Protein AF-A0A3E0NAL6-F1 (afdb_monomer_lite)

Foldseek 3Di:
DEDEAEAEAPCCVVVVDPPVVRVVVQVVCVVVVYHHDYYHYYYNDPPRD

Secondary structure (DSSP, 8-state):
--EEEEEE-HHHHTTSS--HHHHHHHHHHHHTT--EEEEEEE-S-TT--

Sequence (49 aa):
MRAEVIAIGDELTSGERLDTNSRWLSQRLVENGIPVLYHSTVGDDSAAC

pLDDT: mean 92.82, std 11.29, range [46.09, 98.38]

Radius of gyration: 11.89 Å; chains: 1; bounding box: 24×18×33 Å

Structure (mmCIF, N/CA/C/O backbone):
data_AF-A0A3E0NAL6-F1
#
_entry.id   AF-A0A3E0NAL6-F1
#
loop_
_atom_site.group_PDB
_atom_site.id
_atom_site.type_symbol
_atom_site.label_atom_id
_atom_site.label_alt_id
_atom_site.label_comp_id
_atom_site.label_asym_id
_atom_site.label_entity_id
_atom_site.label_seq_id
_atom_site.pdbx_PDB_ins_code
_atom_site.Cartn_x
_atom_site.Cartn_y
_atom_site.Cartn_z
_atom_site.occupancy
_atom_site.B_iso_or_equiv
_atom_site.auth_seq_id
_atom_site.auth_comp_id
_atom_site.auth_asym_id
_atom_site.auth_atom_id
_atom_site.pdbx_PDB_model_num
ATOM 1 N N . MET A 1 1 ? -12.644 10.104 8.985 1.00 86.44 1 MET A N 1
ATOM 2 C CA . MET A 1 1 ? -11.691 10.303 7.867 1.00 86.44 1 MET A CA 1
ATOM 3 C C . MET A 1 1 ? -11.293 8.933 7.329 1.00 86.44 1 MET A C 1
ATOM 5 O O . MET A 1 1 ? -11.402 7.978 8.084 1.00 86.44 1 MET A O 1
ATOM 9 N N . ARG A 1 2 ? -10.917 8.806 6.053 1.00 95.06 2 ARG A N 1
ATOM 10 C CA . ARG A 1 2 ? -10.444 7.555 5.427 1.00 95.06 2 ARG A CA 1
ATOM 11 C C . ARG A 1 2 ? -9.194 7.870 4.611 1.00 95.06 2 ARG A C 1
ATOM 13 O O . ARG A 1 2 ? -9.088 8.998 4.135 1.00 95.06 2 ARG A O 1
ATOM 20 N N . ALA A 1 3 ? -8.297 6.902 4.467 1.00 98.00 3 ALA A N 1
ATOM 21 C CA . ALA A 1 3 ? -7.042 7.072 3.745 1.00 98.00 3 ALA A CA 1
ATOM 22 C C . ALA A 1 3 ? -6.805 5.957 2.716 1.00 98.00 3 ALA A C 1
ATOM 24 O O . ALA A 1 3 ? -7.350 4.856 2.818 1.00 98.00 3 ALA A O 1
ATOM 25 N N . GLU A 1 4 ? -5.951 6.268 1.752 1.00 97.94 4 GLU A N 1
ATOM 26 C CA . GLU A 1 4 ? -5.305 5.346 0.823 1.00 97.94 4 GLU A CA 1
ATOM 27 C C . GLU A 1 4 ? -3.805 5.632 0.889 1.00 97.94 4 GLU A C 1
ATOM 29 O O . GLU A 1 4 ? -3.402 6.783 1.082 1.00 97.94 4 GLU A O 1
ATOM 34 N N . VAL A 1 5 ? -2.988 4.589 0.776 1.00 97.88 5 VAL A N 1
ATOM 35 C CA . VAL A 1 5 ? -1.534 4.733 0.702 1.00 97.88 5 VAL A CA 1
ATOM 36 C C . VAL A 1 5 ? -1.086 4.382 -0.708 1.00 97.88 5 VAL A C 1
ATOM 38 O O . VAL A 1 5 ? -1.397 3.302 -1.205 1.00 97.88 5 VAL A O 1
ATOM 41 N N . ILE A 1 6 ? -0.348 5.303 -1.325 1.00 96.62 6 ILE A N 1
ATOM 42 C CA . ILE A 1 6 ? 0.251 5.126 -2.645 1.00 96.62 6 ILE A CA 1
ATOM 43 C C . ILE A 1 6 ? 1.759 4.990 -2.448 1.00 96.62 6 ILE A C 1
ATOM 45 O O . ILE A 1 6 ? 2.415 5.938 -2.011 1.00 96.62 6 ILE A O 1
ATOM 49 N N . ALA A 1 7 ? 2.291 3.807 -2.733 1.00 96.25 7 ALA A N 1
ATOM 50 C CA . ALA A 1 7 ? 3.721 3.550 -2.775 1.00 96.25 7 ALA A CA 1
ATOM 51 C C . ALA A 1 7 ? 4.238 3.755 -4.202 1.00 96.25 7 ALA A C 1
ATOM 53 O O . ALA A 1 7 ? 3.609 3.315 -5.162 1.00 96.25 7 ALA A O 1
ATOM 54 N N . ILE A 1 8 ? 5.375 4.430 -4.331 1.00 95.44 8 ILE A N 1
ATOM 55 C CA . ILE A 1 8 ? 6.020 4.730 -5.611 1.00 95.44 8 ILE A CA 1
ATOM 56 C C . ILE A 1 8 ? 7.369 4.011 -5.610 1.00 95.44 8 ILE A C 1
ATOM 58 O O . ILE A 1 8 ? 8.092 4.101 -4.613 1.00 95.44 8 ILE A O 1
ATOM 62 N N . GLY A 1 9 ? 7.660 3.272 -6.675 1.00 94.88 9 GLY A N 1
ATOM 63 C CA . GLY A 1 9 ? 8.948 2.617 -6.881 1.00 94.88 9 GLY A CA 1
ATOM 64 C C . GLY A 1 9 ? 8.859 1.462 -7.872 1.00 94.88 9 GLY A C 1
ATOM 65 O O . GLY A 1 9 ? 8.027 0.554 -7.723 1.00 94.88 9 GLY A O 1
ATOM 66 N N . ASP A 1 10 ? 9.741 1.453 -8.867 1.00 94.38 10 ASP A N 1
ATOM 67 C CA . ASP A 1 10 ? 9.817 0.365 -9.849 1.00 94.38 10 ASP A CA 1
ATOM 68 C C . ASP A 1 10 ? 10.179 -0.979 -9.195 1.00 94.38 10 ASP A C 1
ATOM 70 O O . ASP A 1 10 ? 9.676 -2.027 -9.596 1.00 94.38 10 ASP A O 1
ATOM 74 N N . GLU A 1 11 ? 10.978 -0.974 -8.125 1.00 95.62 11 GLU A N 1
ATOM 75 C CA . GLU A 1 11 ? 11.322 -2.176 -7.360 1.00 95.62 11 GLU A CA 1
ATOM 76 C C . GLU A 1 11 ? 10.129 -2.785 -6.611 1.00 95.62 11 GLU A C 1
ATOM 78 O O . GLU A 1 11 ? 10.124 -3.981 -6.302 1.00 95.62 11 GLU A O 1
ATOM 83 N N . LEU A 1 12 ? 9.123 -1.965 -6.297 1.00 95.44 12 LEU A N 1
ATOM 84 C CA . LEU A 1 12 ? 7.909 -2.409 -5.619 1.00 95.44 12 LEU A CA 1
ATOM 85 C C . LEU A 1 12 ? 6.927 -3.000 -6.630 1.00 95.44 12 LEU A C 1
ATOM 87 O O . LEU A 1 12 ? 6.304 -4.024 -6.352 1.00 95.44 12 LEU A O 1
ATOM 91 N N . THR A 1 13 ? 6.820 -2.396 -7.819 1.00 93.94 13 THR A N 1
ATOM 92 C CA . THR A 1 13 ? 5.982 -2.933 -8.905 1.00 93.94 13 THR A CA 1
ATOM 93 C C . THR A 1 13 ? 6.580 -4.184 -9.548 1.00 93.94 13 THR A C 1
ATOM 95 O O . THR A 1 13 ? 5.837 -5.098 -9.903 1.00 93.94 13 THR A O 1
ATOM 98 N N . SER A 1 14 ? 7.910 -4.275 -9.644 1.00 94.50 14 SER A N 1
ATOM 99 C CA . SER A 1 14 ? 8.612 -5.466 -10.139 1.00 94.50 14 SER A CA 1
ATOM 100 C C . SER A 1 14 ? 8.635 -6.619 -9.129 1.00 94.50 14 SER A C 1
ATOM 102 O O . SER A 1 14 ? 8.906 -7.763 -9.500 1.00 94.50 14 SER A O 1
ATOM 104 N N . GLY A 1 15 ? 8.345 -6.336 -7.855 1.00 93.19 15 GLY A N 1
ATOM 105 C CA . GLY A 1 15 ? 8.391 -7.308 -6.765 1.00 93.19 15 GLY A CA 1
ATOM 106 C C . GLY A 1 15 ? 9.806 -7.657 -6.295 1.00 93.19 15 GLY A C 1
ATOM 107 O O . GLY A 1 15 ? 9.965 -8.589 -5.506 1.00 93.19 15 GLY A O 1
ATOM 108 N N . GLU A 1 16 ? 10.833 -6.923 -6.735 1.00 96.75 16 GLU A N 1
ATOM 109 C CA . GLU A 1 16 ? 12.201 -7.057 -6.217 1.00 96.75 16 GLU A CA 1
ATOM 110 C C . GLU A 1 16 ? 12.259 -6.733 -4.716 1.00 96.75 16 GLU A C 1
ATOM 112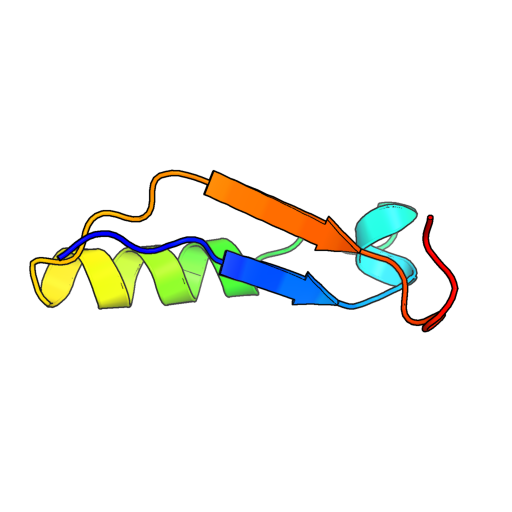 O O . GLU A 1 16 ? 13.025 -7.339 -3.958 1.00 96.75 16 GLU A O 1
ATOM 117 N N . ARG A 1 17 ? 11.406 -5.805 -4.264 1.00 96.50 17 ARG A N 1
ATOM 118 C CA . ARG A 1 17 ? 11.262 -5.431 -2.858 1.00 96.50 17 ARG A CA 1
ATOM 119 C C . ARG A 1 17 ? 9.813 -5.466 -2.403 1.00 96.50 17 ARG A C 1
ATOM 121 O O . ARG A 1 17 ? 8.894 -5.067 -3.107 1.00 96.50 17 ARG A O 1
ATOM 128 N N . LEU A 1 18 ? 9.627 -5.910 -1.163 1.00 96.25 18 LEU A N 1
ATOM 129 C CA . LEU A 1 18 ? 8.324 -5.894 -0.515 1.00 96.25 18 LEU A CA 1
ATOM 130 C C . LEU A 1 18 ? 8.022 -4.495 0.031 1.00 96.25 18 LEU A C 1
ATOM 132 O O . LEU A 1 18 ? 8.839 -3.918 0.751 1.00 96.25 18 LEU A O 1
ATOM 136 N N . ASP A 1 19 ? 6.813 -4.000 -0.221 1.00 96.44 19 ASP A N 1
ATOM 137 C CA . ASP A 1 19 ? 6.335 -2.748 0.358 1.00 96.44 19 ASP A CA 1
ATOM 138 C C . ASP A 1 19 ? 6.017 -2.901 1.858 1.00 96.44 19 ASP A C 1
ATOM 140 O O . ASP A 1 19 ? 4.895 -3.189 2.288 1.00 96.44 19 ASP A O 1
ATOM 144 N N . THR A 1 20 ? 7.033 -2.696 2.694 1.00 97.69 20 THR A N 1
ATOM 145 C CA . THR A 1 20 ? 6.871 -2.636 4.152 1.00 97.69 20 THR A CA 1
ATOM 146 C C . THR A 1 20 ? 6.457 -1.253 4.656 1.00 97.69 20 THR A C 1
ATOM 148 O O . THR A 1 20 ? 6.013 -1.128 5.802 1.00 97.69 20 THR A O 1
ATOM 151 N N . ASN A 1 21 ? 6.579 -0.221 3.819 1.00 97.38 21 ASN A N 1
ATOM 152 C CA . ASN A 1 21 ? 6.280 1.161 4.186 1.00 97.38 21 ASN A CA 1
ATOM 153 C C . ASN A 1 21 ? 4.772 1.362 4.316 1.00 97.38 21 ASN A C 1
ATOM 155 O O . ASN A 1 21 ? 4.309 1.870 5.340 1.00 97.38 21 ASN A O 1
ATOM 159 N N . SER A 1 22 ? 3.999 0.866 3.345 1.00 97.75 22 SER A N 1
ATOM 160 C CA . SER A 1 22 ? 2.535 0.885 3.385 1.00 97.75 22 SER A CA 1
ATOM 161 C C . SER A 1 22 ? 1.981 0.209 4.631 1.00 97.75 22 SER A C 1
ATOM 163 O O . SER A 1 22 ? 1.076 0.738 5.287 1.00 97.75 22 SER A O 1
ATOM 165 N N . ARG A 1 23 ? 2.573 -0.925 5.028 1.00 97.62 23 ARG A N 1
ATOM 166 C CA . ARG A 1 23 ? 2.217 -1.615 6.272 1.00 97.62 23 ARG A CA 1
ATOM 167 C C . ARG A 1 23 ? 2.461 -0.730 7.494 1.00 97.62 23 ARG A C 1
ATOM 169 O O . ARG A 1 23 ? 1.554 -0.573 8.312 1.00 97.62 23 ARG A O 1
ATOM 176 N N . TRP A 1 24 ? 3.667 -0.179 7.637 1.00 98.19 24 TRP A N 1
ATOM 177 C CA . TRP A 1 24 ? 4.026 0.652 8.790 1.00 98.19 24 TRP A CA 1
ATOM 178 C C . TRP A 1 24 ? 3.140 1.901 8.885 1.00 98.19 24 TRP A C 1
ATOM 180 O O . TRP A 1 24 ? 2.606 2.201 9.955 1.00 98.19 24 TRP A O 1
ATOM 190 N N . LEU A 1 25 ? 2.913 2.584 7.760 1.00 98.19 25 LEU A N 1
ATOM 191 C CA . LEU A 1 25 ? 2.094 3.792 7.709 1.00 98.19 25 LEU A CA 1
ATOM 192 C C . LEU A 1 25 ? 0.628 3.502 8.049 1.00 98.19 25 LEU A C 1
ATOM 194 O O . LEU A 1 25 ? 0.003 4.255 8.792 1.00 98.19 25 LEU A O 1
ATOM 198 N 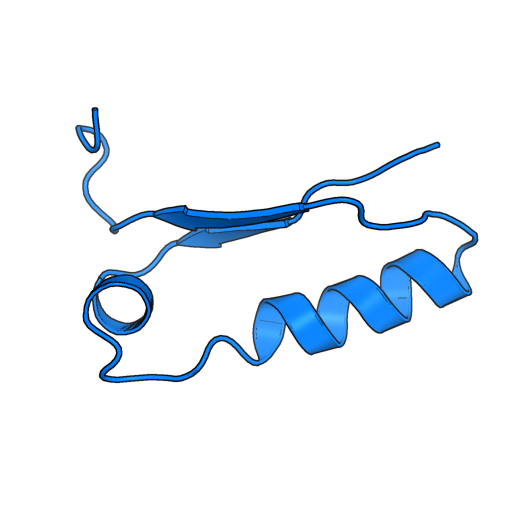N . SER A 1 26 ? 0.089 2.378 7.577 1.00 97.94 26 SER A N 1
ATOM 199 C CA . SER A 1 26 ? -1.300 1.997 7.859 1.00 97.94 26 SER A CA 1
ATOM 200 C C . SER A 1 26 ? -1.544 1.716 9.332 1.00 97.94 26 SER A C 1
ATOM 202 O O . SER A 1 26 ? -2.581 2.106 9.863 1.00 97.94 26 SER A O 1
ATOM 204 N N . GLN A 1 27 ? -0.579 1.095 10.015 1.00 98.12 27 GLN A N 1
ATOM 205 C CA . GLN A 1 27 ? -0.656 0.902 11.464 1.00 98.12 27 GLN A CA 1
ATOM 206 C C . GLN A 1 27 ? -0.722 2.247 12.194 1.00 98.12 27 GLN A C 1
ATOM 208 O O . GLN A 1 27 ? -1.604 2.447 13.026 1.00 98.12 27 GLN A O 1
ATOM 213 N N . ARG A 1 28 ? 0.146 3.197 11.823 1.00 98.38 28 ARG A N 1
ATOM 214 C CA . ARG A 1 28 ? 0.145 4.549 12.402 1.00 98.38 28 ARG A CA 1
ATOM 215 C C . ARG A 1 28 ? -1.164 5.293 12.127 1.00 98.38 28 ARG A C 1
ATOM 217 O O . ARG A 1 28 ? -1.693 5.945 13.021 1.00 98.38 28 ARG A O 1
ATOM 224 N N . LEU A 1 29 ? -1.716 5.197 10.918 1.00 97.94 29 LEU A N 1
ATOM 225 C CA . LEU A 1 29 ? -2.984 5.850 10.572 1.00 97.94 29 LEU A CA 1
ATOM 226 C C . LEU A 1 29 ? -4.162 5.267 11.363 1.00 97.94 29 LEU A C 1
ATOM 228 O O . LEU A 1 29 ? -4.977 6.025 11.892 1.00 97.94 29 LEU A O 1
ATOM 232 N N . VAL A 1 30 ? -4.210 3.944 11.530 1.00 97.62 30 VAL A N 1
ATOM 233 C CA . VAL A 1 30 ? -5.234 3.274 12.346 1.00 97.62 30 VAL A CA 1
ATOM 234 C C . VAL A 1 30 ? -5.132 3.675 13.818 1.00 97.62 30 VAL A C 1
ATOM 236 O O . VAL A 1 30 ? -6.161 3.946 14.434 1.00 97.62 30 VAL A O 1
ATOM 239 N N . GLU A 1 31 ? -3.921 3.795 14.370 1.00 97.94 31 GLU A N 1
ATOM 240 C CA . GLU A 1 31 ? -3.701 4.314 15.732 1.00 97.94 31 GLU A CA 1
ATOM 241 C C . GLU A 1 31 ? -4.238 5.745 15.913 1.00 97.94 31 GLU A C 1
ATOM 243 O O . GLU A 1 31 ? -4.651 6.116 17.008 1.00 97.94 31 GLU A O 1
ATOM 248 N N . ASN A 1 32 ? -4.303 6.527 14.832 1.00 97.31 32 ASN A N 1
ATOM 249 C CA . ASN A 1 32 ? -4.888 7.870 14.807 1.00 97.31 32 ASN A CA 1
ATOM 250 C C . ASN A 1 32 ? -6.385 7.878 14.427 1.00 97.31 32 ASN A C 1
ATOM 252 O O . ASN A 1 32 ? -6.958 8.936 14.164 1.00 97.31 32 ASN A O 1
ATOM 256 N N . GLY A 1 33 ? -7.043 6.715 14.381 1.00 97.75 33 GLY A N 1
ATOM 257 C CA . GLY A 1 33 ? -8.468 6.594 14.055 1.00 97.75 33 GLY A CA 1
ATOM 258 C C . GLY A 1 33 ? -8.799 6.781 12.569 1.00 97.75 33 GLY A C 1
ATOM 259 O O . GLY A 1 33 ? -9.954 7.046 12.223 1.00 97.75 33 GLY A O 1
ATOM 260 N N . ILE A 1 34 ? -7.808 6.653 11.680 1.00 98.31 34 ILE A N 1
ATOM 261 C CA . ILE A 1 34 ? -7.966 6.790 10.229 1.00 98.31 34 ILE A CA 1
ATOM 262 C C . ILE A 1 34 ? -7.769 5.413 9.576 1.00 98.31 34 ILE A C 1
ATOM 264 O O . ILE A 1 34 ? -6.634 4.970 9.406 1.00 98.31 34 ILE A O 1
ATOM 268 N N . PRO A 1 35 ? -8.845 4.710 9.182 1.00 97.56 35 PRO A N 1
ATOM 269 C CA . PRO A 1 35 ? -8.708 3.455 8.456 1.00 97.56 35 PRO A CA 1
ATOM 270 C C . PRO A 1 35 ? -8.140 3.694 7.051 1.00 97.56 35 PRO A C 1
ATOM 272 O O . PRO A 1 35 ? -8.632 4.552 6.307 1.00 97.56 35 PRO A O 1
ATOM 275 N N . VAL A 1 36 ? -7.137 2.893 6.690 1.00 98.00 36 VAL A N 1
ATOM 276 C CA . VAL A 1 36 ? -6.629 2.777 5.319 1.00 98.00 36 VAL A CA 1
ATOM 277 C C . VAL A 1 36 ? -7.438 1.711 4.594 1.00 98.00 36 VAL A C 1
ATOM 279 O O . VAL A 1 36 ? -7.537 0.586 5.080 1.00 98.00 36 VAL A O 1
ATOM 282 N N . LEU A 1 37 ? -8.048 2.073 3.467 1.00 97.94 37 LEU A N 1
ATOM 283 C CA . LEU A 1 37 ? -8.914 1.163 2.708 1.00 97.94 37 LEU A CA 1
ATOM 284 C C . LEU A 1 37 ? -8.206 0.505 1.527 1.00 97.94 37 LEU A C 1
ATOM 286 O O . LEU A 1 37 ? -8.602 -0.586 1.128 1.00 97.94 37 LEU A O 1
ATOM 290 N N . TYR A 1 38 ? -7.177 1.162 0.993 1.00 97.56 38 TYR A N 1
ATOM 291 C CA . TYR A 1 38 ? -6.467 0.724 -0.199 1.00 9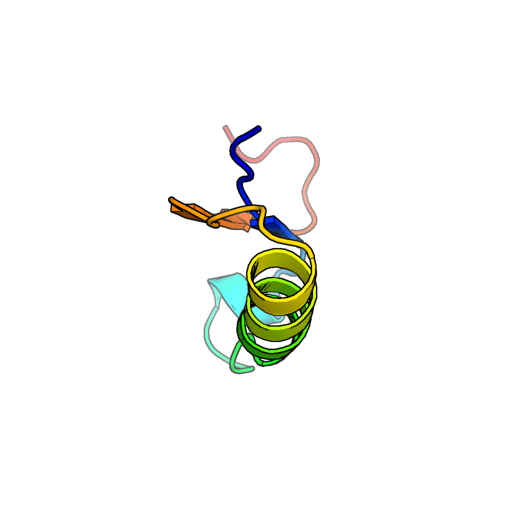7.56 38 TYR A CA 1
ATOM 292 C C . TYR A 1 38 ? -4.966 0.974 -0.068 1.00 97.56 38 TYR A C 1
ATOM 294 O O . TYR A 1 38 ? -4.527 1.946 0.561 1.00 97.56 38 TYR A O 1
ATOM 302 N N . HIS A 1 39 ? -4.215 0.078 -0.699 1.00 97.25 39 HIS A N 1
ATOM 303 C CA . HIS A 1 39 ? -2.786 0.179 -0.947 1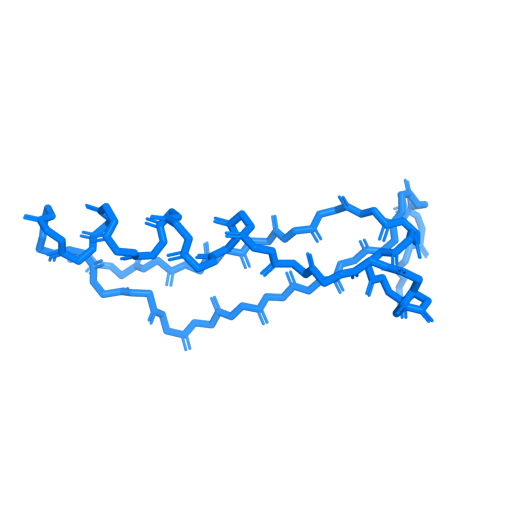.00 97.25 39 HIS A CA 1
ATOM 304 C C . HIS A 1 39 ? -2.591 0.061 -2.447 1.00 97.25 39 HIS A C 1
ATOM 306 O O . HIS A 1 39 ? -2.946 -0.964 -3.029 1.00 97.25 39 HIS A O 1
ATOM 312 N N . SER A 1 40 ? -2.047 1.107 -3.046 1.00 96.25 40 SER A N 1
ATOM 313 C CA . SER A 1 40 ? -1.758 1.167 -4.472 1.00 96.25 40 SER A CA 1
ATOM 314 C C . SER A 1 40 ? -0.252 1.314 -4.644 1.00 96.25 40 SER A C 1
ATOM 316 O O . SER A 1 40 ? 0.389 2.055 -3.901 1.00 96.25 40 SER A O 1
ATOM 318 N N . THR A 1 41 ? 0.323 0.609 -5.611 1.00 95.44 41 THR A N 1
ATOM 319 C CA . THR A 1 41 ? 1.751 0.702 -5.931 1.00 95.44 41 THR A CA 1
ATOM 320 C C . THR A 1 41 ? 1.890 1.120 -7.384 1.00 95.44 41 THR A C 1
ATOM 322 O O . THR A 1 41 ? 1.269 0.514 -8.256 1.00 95.44 41 THR A O 1
ATOM 325 N N . VAL A 1 42 ? 2.682 2.156 -7.637 1.00 94.75 42 VAL A N 1
ATOM 326 C CA . VAL A 1 42 ? 2.951 2.690 -8.975 1.00 94.75 42 VAL A CA 1
ATOM 327 C C . VAL A 1 42 ? 4.456 2.730 -9.226 1.00 94.75 42 VAL A C 1
ATOM 329 O O . VAL A 1 42 ? 5.241 2.832 -8.283 1.00 94.75 42 VAL A O 1
ATOM 332 N N . GLY A 1 43 ? 4.853 2.611 -10.492 1.00 92.75 43 GLY A N 1
ATOM 333 C CA . GLY A 1 43 ? 6.248 2.788 -10.893 1.00 92.75 43 GLY A CA 1
ATOM 334 C C . GLY A 1 43 ? 6.685 4.246 -10.766 1.00 92.75 43 GLY A C 1
ATOM 335 O O . GLY A 1 43 ? 5.857 5.140 -10.578 1.00 92.75 43 GLY A O 1
ATOM 336 N N . ASP A 1 44 ? 7.986 4.484 -10.881 1.00 88.12 44 ASP A N 1
ATOM 337 C CA . ASP A 1 44 ? 8.572 5.827 -10.798 1.00 88.12 44 ASP A CA 1
ATOM 338 C C . ASP A 1 44 ? 8.261 6.688 -12.033 1.00 88.12 44 ASP A C 1
ATOM 340 O O . ASP A 1 44 ? 8.409 7.915 -12.002 1.00 88.12 44 ASP A O 1
ATOM 344 N N . ASP A 1 45 ? 7.805 6.072 -13.128 1.00 85.94 45 ASP A N 1
ATOM 345 C CA . ASP A 1 45 ? 7.414 6.807 -14.323 1.00 85.94 45 ASP A CA 1
ATOM 346 C C . ASP A 1 45 ? 6.114 7.597 -14.096 1.00 85.94 45 ASP A C 1
ATOM 348 O O . ASP A 1 45 ? 5.029 7.053 -13.879 1.00 85.94 45 ASP A O 1
ATOM 352 N N . SER A 1 46 ? 6.225 8.918 -14.245 1.00 65.50 46 SER A N 1
ATOM 353 C CA . SER 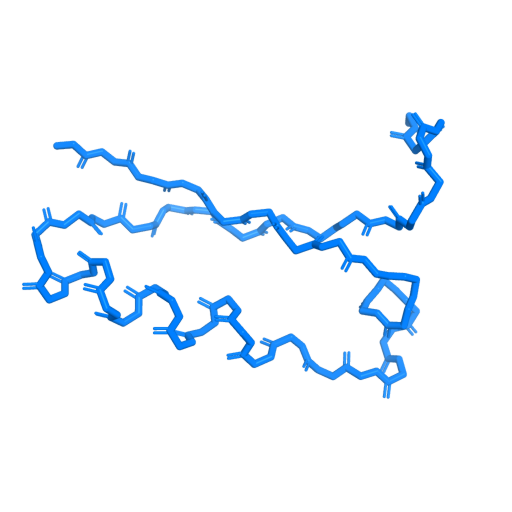A 1 46 ? 5.108 9.868 -14.288 1.00 65.50 46 SER A CA 1
ATOM 354 C C . SER A 1 46 ? 4.033 9.555 -15.345 1.00 65.50 46 SER A C 1
ATOM 356 O O . SER A 1 46 ? 2.952 10.143 -15.295 1.00 65.50 46 SER A O 1
ATOM 358 N N . ALA A 1 47 ? 4.318 8.653 -16.291 1.00 59.31 47 ALA A N 1
ATOM 359 C CA . ALA A 1 47 ? 3.423 8.192 -17.346 1.00 59.31 47 ALA A CA 1
ATOM 360 C C . ALA A 1 47 ? 2.832 6.789 -17.108 1.00 59.31 47 ALA A C 1
ATOM 362 O O . ALA A 1 47 ? 2.337 6.186 -18.063 1.00 59.31 47 ALA A O 1
ATOM 363 N N . ALA A 1 48 ? 2.853 6.261 -15.877 1.00 55.94 48 ALA A N 1
ATOM 364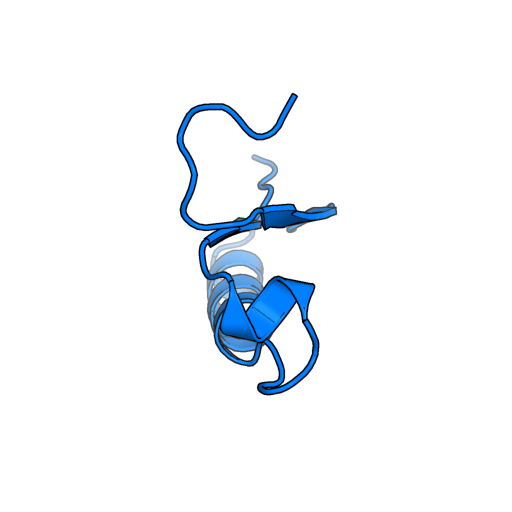 C CA . ALA A 1 48 ? 2.104 5.052 -15.535 1.00 55.94 48 ALA A CA 1
ATOM 365 C C . ALA A 1 48 ? 0.586 5.313 -15.667 1.00 55.94 48 ALA A C 1
ATOM 367 O O . ALA A 1 48 ? -0.084 5.740 -14.726 1.00 55.94 48 ALA A O 1
ATOM 368 N N . CYS A 1 49 ? 0.080 5.115 -16.886 1.00 46.09 49 CYS A N 1
ATOM 369 C CA . CYS A 1 49 ? -1.322 5.151 -17.287 1.00 46.09 49 CYS A CA 1
ATOM 370 C C . CYS A 1 49 ? -1.860 3.729 -17.453 1.00 46.09 49 CYS A C 1
ATOM 372 O O . CYS A 1 49 ? -1.118 2.873 -17.989 1.00 46.09 49 CYS A O 1
#